Protein AF-A0A2K1J6P8-F1 (afdb_monomer)

Structure (mmCIF, N/CA/C/O backbone):
data_AF-A0A2K1J6P8-F1
#
_entry.id   AF-A0A2K1J6P8-F1
#
loop_
_atom_site.group_PDB
_atom_site.id
_atom_site.type_symbol
_atom_site.label_atom_id
_atom_site.label_alt_id
_atom_site.label_comp_id
_atom_site.label_asym_id
_atom_site.label_entity_id
_atom_site.label_seq_id
_atom_site.pdbx_PDB_ins_code
_atom_site.Cartn_x
_atom_site.Cartn_y
_atom_site.Cartn_z
_atom_site.occupancy
_atom_site.B_iso_or_equiv
_atom_site.auth_seq_id
_atom_site.auth_comp_id
_atom_site.auth_asym_id
_atom_site.auth_atom_id
_atom_site.pdbx_PDB_model_num
ATOM 1 N N . MET A 1 1 ? 11.124 -16.588 -6.467 1.00 39.25 1 MET A N 1
ATOM 2 C CA . MET A 1 1 ? 12.369 -16.064 -7.064 1.00 39.25 1 MET A CA 1
ATOM 3 C C . MET A 1 1 ? 12.281 -16.279 -8.570 1.00 39.25 1 MET A C 1
ATOM 5 O O . MET A 1 1 ? 12.787 -17.270 -9.070 1.00 39.25 1 MET A O 1
ATOM 9 N N . SER A 1 2 ? 11.498 -15.451 -9.266 1.00 43.41 2 SER A N 1
ATOM 10 C CA . SER A 1 2 ? 11.259 -15.589 -10.712 1.00 43.41 2 SER A CA 1
ATOM 11 C C . SER A 1 2 ? 10.559 -14.341 -11.257 1.00 43.41 2 SER A C 1
ATOM 13 O O . SER A 1 2 ? 9.360 -14.353 -11.520 1.00 43.41 2 SER A O 1
ATOM 15 N N . THR A 1 3 ? 11.299 -13.252 -11.409 1.00 48.03 3 THR A N 1
ATOM 16 C CA . THR A 1 3 ? 10.849 -12.065 -12.147 1.00 48.03 3 THR A CA 1
ATOM 17 C C . THR A 1 3 ? 12.083 -11.387 -12.711 1.00 48.03 3 THR A C 1
ATOM 19 O O . THR A 1 3 ? 12.559 -10.463 -12.085 1.00 48.03 3 THR A O 1
ATOM 22 N N . ASP A 1 4 ? 12.621 -11.896 -13.826 1.00 41.88 4 ASP A N 1
ATOM 23 C CA . ASP A 1 4 ? 13.618 -11.205 -14.671 1.00 41.88 4 ASP A CA 1
ATOM 24 C C . ASP A 1 4 ? 13.700 -11.861 -16.072 1.00 41.88 4 ASP A C 1
ATOM 26 O O . ASP A 1 4 ? 14.770 -12.092 -16.622 1.00 41.88 4 ASP A O 1
ATOM 30 N N . CYS A 1 5 ? 12.558 -12.228 -16.674 1.00 50.09 5 CYS A N 1
ATOM 31 C CA . CYS A 1 5 ? 12.535 -12.867 -18.005 1.00 50.09 5 CYS A CA 1
ATOM 32 C C . CYS A 1 5 ? 12.373 -11.861 -19.168 1.00 50.09 5 CYS A C 1
ATOM 34 O O . CYS A 1 5 ? 12.538 -12.225 -20.328 1.00 50.09 5 CYS A O 1
ATOM 36 N N . ASN A 1 6 ? 12.071 -10.584 -18.898 1.00 55.47 6 ASN A N 1
ATOM 37 C CA . ASN A 1 6 ? 11.727 -9.630 -19.963 1.00 55.47 6 ASN A CA 1
ATOM 38 C C . ASN A 1 6 ? 12.913 -8.767 -20.443 1.00 55.47 6 ASN A C 1
ATOM 40 O O . ASN A 1 6 ? 12.962 -8.370 -21.604 1.00 55.47 6 ASN A O 1
ATOM 44 N N . SER A 1 7 ? 13.903 -8.497 -19.588 1.00 55.84 7 SER A N 1
ATOM 45 C CA . SER A 1 7 ? 15.063 -7.668 -19.953 1.00 55.84 7 SER A CA 1
ATOM 46 C C . SER A 1 7 ? 16.105 -8.437 -20.775 1.00 55.84 7 SER A C 1
ATOM 48 O O . SER A 1 7 ? 16.720 -7.862 -21.670 1.00 55.84 7 SER A O 1
ATOM 50 N N . THR A 1 8 ? 16.283 -9.742 -20.543 1.00 56.16 8 THR A N 1
ATOM 51 C CA . THR A 1 8 ? 17.309 -10.551 -21.228 1.00 56.16 8 THR A CA 1
ATOM 52 C C . THR A 1 8 ? 16.990 -10.809 -22.706 1.00 56.16 8 THR A C 1
ATOM 54 O O . THR A 1 8 ? 17.902 -10.852 -23.532 1.00 56.16 8 THR A O 1
ATOM 57 N N . TRP A 1 9 ? 15.710 -10.936 -23.075 1.00 62.88 9 TRP A N 1
ATOM 58 C CA . TRP A 1 9 ? 15.304 -11.238 -2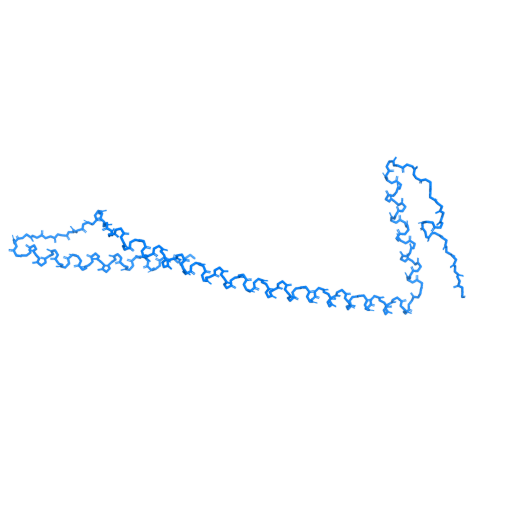4.455 1.00 62.88 9 TRP A CA 1
ATOM 59 C C . TRP A 1 9 ? 15.598 -10.103 -25.439 1.00 62.88 9 TRP A C 1
ATOM 61 O O . TRP A 1 9 ? 16.036 -10.364 -26.558 1.00 62.88 9 TRP A O 1
ATOM 71 N N . VAL A 1 10 ? 15.418 -8.846 -25.024 1.00 70.62 10 VAL A N 1
ATOM 72 C CA . VAL A 1 10 ? 15.680 -7.684 -25.890 1.00 70.62 10 VAL A CA 1
ATOM 73 C C . VAL A 1 10 ? 17.155 -7.628 -26.277 1.00 70.62 10 VAL A C 1
ATOM 75 O O . VAL A 1 10 ? 17.475 -7.496 -27.457 1.00 70.62 10 VAL A O 1
ATOM 78 N N . TRP A 1 11 ? 18.058 -7.821 -25.314 1.00 68.56 11 TRP A N 1
ATOM 79 C CA . TRP A 1 11 ? 19.496 -7.843 -25.581 1.00 68.56 11 TRP A CA 1
ATOM 80 C C . TRP A 1 11 ? 19.895 -8.994 -26.502 1.00 68.56 11 TRP A C 1
ATOM 82 O O . TRP A 1 11 ? 20.647 -8.778 -27.446 1.00 68.56 11 TRP A O 1
ATOM 92 N N . GLN A 1 12 ? 19.341 -10.195 -26.309 1.00 72.75 12 GLN A N 1
ATOM 93 C CA . GLN A 1 12 ? 19.639 -11.328 -27.190 1.00 72.75 12 GLN A CA 1
ATOM 94 C C . GLN A 1 12 ? 19.18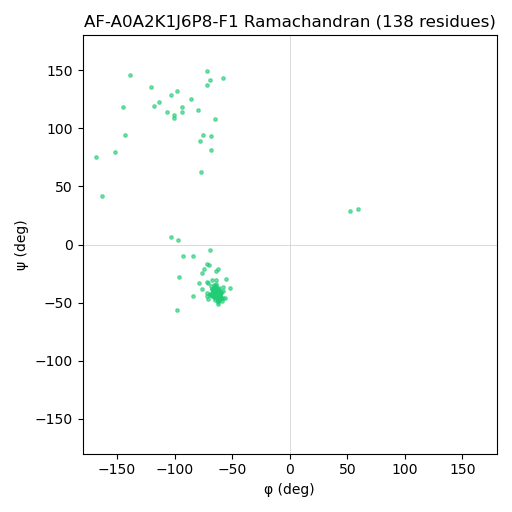9 -11.097 -28.639 1.00 72.75 12 GLN A C 1
ATOM 96 O O . GLN A 1 12 ? 19.904 -11.482 -29.566 1.00 72.75 12 GLN A O 1
ATOM 101 N N . VAL A 1 13 ? 18.027 -10.472 -28.849 1.00 79.19 13 VAL A N 1
ATOM 102 C CA . VAL A 1 13 ? 17.509 -10.166 -30.193 1.00 79.19 13 VAL A CA 1
ATOM 103 C C . VAL A 1 13 ? 18.328 -9.053 -30.849 1.00 79.19 13 VAL A C 1
ATOM 105 O O . VAL A 1 13 ? 18.767 -9.208 -31.989 1.00 79.19 13 VAL A O 1
ATOM 108 N N . VAL A 1 14 ? 18.604 -7.970 -30.118 1.00 79.00 14 VAL A N 1
ATOM 109 C CA . VAL A 1 14 ? 19.377 -6.823 -30.621 1.00 79.00 14 VAL A CA 1
ATOM 110 C C . VAL A 1 14 ? 20.819 -7.225 -30.947 1.00 79.00 14 VAL A C 1
ATOM 112 O O . VAL A 1 14 ? 21.314 -6.915 -32.031 1.00 79.00 14 VAL A O 1
ATOM 115 N N . SER A 1 15 ? 21.487 -7.979 -30.069 1.00 77.38 15 SER A N 1
ATOM 116 C CA . SER A 1 15 ? 22.855 -8.457 -30.308 1.00 77.38 15 SER A CA 1
ATOM 117 C C . SER A 1 15 ? 22.946 -9.407 -31.503 1.00 77.38 15 SER A C 1
ATOM 119 O O . SER A 1 15 ? 23.927 -9.363 -32.245 1.00 77.38 15 SER A O 1
ATOM 121 N N . ARG A 1 16 ? 21.931 -10.253 -31.723 1.00 81.38 16 ARG A N 1
ATOM 122 C CA . ARG A 1 16 ? 21.893 -11.180 -32.864 1.00 81.38 16 ARG A CA 1
ATOM 123 C C . ARG A 1 16 ? 21.748 -10.444 -34.192 1.00 81.38 16 ARG A C 1
ATOM 125 O O . ARG A 1 16 ? 22.447 -10.781 -35.145 1.00 81.38 16 ARG A O 1
ATOM 132 N N . GLU A 1 17 ? 20.882 -9.436 -34.246 1.00 83.25 17 GLU A N 1
ATOM 133 C CA . GLU A 1 17 ? 20.660 -8.671 -35.475 1.00 83.25 17 GLU A CA 1
ATOM 134 C C . GLU A 1 17 ? 21.887 -7.832 -35.847 1.00 83.25 17 GLU A C 1
ATOM 136 O O . GLU A 1 17 ? 22.331 -7.838 -36.994 1.00 83.25 17 GLU A O 1
ATOM 141 N N . ILE A 1 18 ? 22.507 -7.183 -34.858 1.00 82.25 18 ILE A N 1
ATOM 142 C CA . ILE A 1 18 ? 23.739 -6.411 -35.061 1.00 82.25 18 ILE A CA 1
ATOM 143 C C . ILE A 1 18 ? 24.873 -7.326 -35.544 1.00 82.25 18 ILE A C 1
ATOM 145 O O . ILE A 1 18 ? 25.554 -6.991 -36.514 1.00 82.25 18 ILE A O 1
ATOM 149 N N . ARG A 1 19 ? 25.032 -8.515 -34.942 1.00 81.62 19 ARG A N 1
ATOM 150 C CA . ARG A 1 19 ? 26.008 -9.524 -35.387 1.00 81.62 19 ARG A CA 1
ATOM 151 C C . ARG A 1 19 ? 25.806 -9.892 -36.859 1.00 81.62 19 ARG A C 1
ATOM 153 O O . ARG A 1 19 ? 26.779 -9.905 -37.606 1.00 81.62 19 ARG A O 1
ATOM 160 N N . ARG A 1 20 ? 24.561 -10.130 -37.290 1.00 83.75 20 ARG A N 1
ATOM 161 C CA . ARG A 1 20 ? 24.229 -10.479 -38.683 1.00 83.75 20 ARG A CA 1
ATOM 162 C C . ARG A 1 20 ? 24.671 -9.390 -39.665 1.00 83.75 20 ARG A C 1
ATOM 164 O O . ARG A 1 20 ? 25.340 -9.693 -40.649 1.00 83.75 20 ARG A O 1
ATOM 171 N N . ILE A 1 21 ? 24.343 -8.131 -39.373 1.00 86.00 21 ILE A N 1
ATOM 172 C CA . ILE A 1 21 ? 24.675 -6.985 -40.236 1.00 86.00 21 ILE A CA 1
ATOM 173 C C . ILE A 1 21 ? 26.194 -6.785 -40.324 1.00 86.00 21 ILE A C 1
ATOM 175 O O . ILE A 1 21 ? 26.731 -6.565 -41.409 1.00 86.00 21 ILE A O 1
ATOM 179 N N . LEU A 1 22 ? 26.904 -6.876 -39.196 1.00 81.69 22 LEU A N 1
ATOM 180 C CA . LEU A 1 22 ? 28.363 -6.747 -39.166 1.00 81.69 22 LEU A CA 1
ATOM 181 C C . LEU A 1 22 ? 29.062 -7.896 -39.895 1.00 81.69 22 LEU A C 1
ATOM 183 O O . LEU A 1 22 ? 30.015 -7.647 -40.628 1.00 81.69 22 LEU A O 1
ATOM 187 N N . GLN A 1 23 ? 28.572 -9.128 -39.753 1.00 82.56 23 GLN A N 1
ATOM 188 C CA . GLN A 1 23 ? 29.123 -10.294 -40.439 1.00 82.56 23 GLN A CA 1
ATOM 189 C C . GLN A 1 23 ? 28.965 -10.186 -41.964 1.00 82.56 23 GLN A C 1
ATOM 191 O O . GLN A 1 23 ? 29.922 -10.423 -42.699 1.00 82.56 23 GLN A O 1
ATOM 196 N N . GLU A 1 24 ? 27.798 -9.751 -42.447 1.00 84.00 24 GLU A N 1
ATOM 197 C CA . GLU A 1 24 ? 27.529 -9.531 -43.876 1.00 84.00 24 GLU A CA 1
ATOM 198 C C . GLU A 1 24 ? 28.437 -8.441 -44.479 1.00 84.00 24 GLU A C 1
ATOM 200 O O . GLU A 1 24 ? 28.964 -8.583 -45.587 1.00 84.00 24 GLU A O 1
ATOM 205 N N . ARG A 1 25 ? 28.705 -7.371 -43.721 1.00 82.69 25 ARG A N 1
ATOM 206 C CA . ARG A 1 25 ? 29.644 -6.317 -44.133 1.00 82.69 25 ARG A CA 1
ATOM 207 C C . ARG A 1 25 ? 31.099 -6.788 -44.085 1.00 82.69 25 ARG A C 1
ATOM 209 O O . ARG A 1 25 ? 31.842 -6.495 -45.014 1.00 82.69 25 ARG A O 1
ATOM 216 N N . ALA A 1 26 ? 31.502 -7.530 -43.055 1.00 79.88 26 ALA A N 1
ATOM 217 C CA . ALA A 1 26 ? 32.870 -8.026 -42.888 1.00 79.88 26 ALA A CA 1
ATOM 218 C C . ALA A 1 26 ? 33.267 -9.049 -43.969 1.00 79.88 26 ALA A C 1
ATOM 220 O O . ALA A 1 26 ? 34.400 -9.016 -44.453 1.00 79.88 26 ALA A O 1
ATOM 221 N N . LEU A 1 27 ? 32.317 -9.875 -44.426 1.00 81.06 27 LEU A N 1
ATOM 222 C CA . LEU A 1 27 ? 32.486 -10.782 -45.569 1.00 81.06 27 LEU A CA 1
ATOM 223 C C . LEU A 1 27 ? 32.872 -10.034 -46.853 1.00 81.06 27 LEU A C 1
ATOM 225 O O . LEU A 1 27 ? 33.756 -10.483 -47.576 1.00 81.06 27 LEU A O 1
ATOM 229 N N . SER A 1 28 ? 32.281 -8.859 -47.098 1.00 81.06 28 SER A N 1
ATOM 230 C CA . SER A 1 28 ? 32.629 -8.008 -48.251 1.00 81.06 28 SER A CA 1
ATOM 231 C C . SER A 1 28 ? 34.074 -7.489 -48.212 1.00 81.06 28 SER A C 1
ATOM 233 O O . SER A 1 28 ? 34.632 -7.156 -49.253 1.00 81.06 28 SER A O 1
ATOM 235 N N . PHE A 1 29 ? 34.686 -7.431 -47.026 1.00 82.31 29 PHE A N 1
ATOM 236 C CA . PHE A 1 29 ? 36.081 -7.026 -46.825 1.00 82.31 29 PHE A CA 1
ATOM 237 C C . PHE A 1 29 ? 37.018 -8.215 -46.565 1.00 82.31 29 PHE A C 1
ATOM 239 O O . PHE A 1 29 ? 38.195 -8.010 -46.275 1.00 82.31 29 PHE A O 1
ATOM 246 N N . ASN A 1 30 ? 36.519 -9.452 -46.688 1.00 79.50 30 ASN A N 1
ATOM 247 C CA . ASN A 1 30 ? 3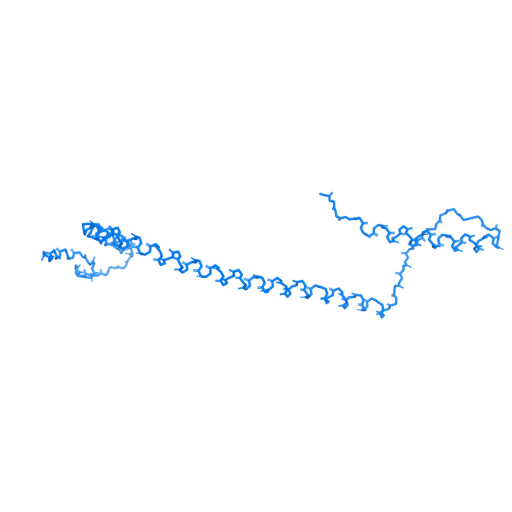7.269 -10.686 -46.452 1.00 79.50 30 ASN A CA 1
ATOM 248 C C . ASN A 1 30 ? 37.835 -10.812 -45.016 1.00 79.50 30 ASN A C 1
ATOM 250 O O . ASN A 1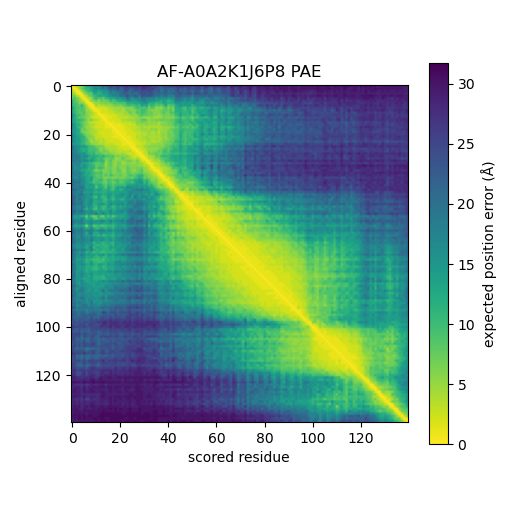 30 ? 38.879 -11.431 -44.805 1.00 79.50 30 ASN A O 1
ATOM 254 N N . ILE A 1 31 ? 37.144 -10.225 -44.029 1.00 79.19 31 ILE A N 1
ATOM 255 C CA . ILE A 1 31 ? 37.502 -10.240 -42.601 1.00 79.19 31 ILE A CA 1
ATOM 256 C C . ILE A 1 31 ? 36.607 -11.251 -41.868 1.00 79.19 31 ILE A C 1
ATOM 258 O O . ILE A 1 31 ? 35.382 -11.189 -41.974 1.00 79.19 31 ILE A O 1
ATOM 262 N N . ALA A 1 32 ? 37.206 -12.165 -41.096 1.00 74.50 32 ALA A N 1
ATOM 263 C CA . ALA A 1 32 ? 36.480 -13.086 -40.220 1.00 74.50 32 ALA A CA 1
ATOM 264 C C . ALA A 1 32 ? 36.197 -12.423 -38.858 1.00 74.50 32 ALA A C 1
ATOM 266 O O . ALA A 1 32 ? 37.117 -11.936 -38.203 1.00 74.50 32 ALA A O 1
ATOM 267 N N . LEU A 1 33 ? 34.926 -12.392 -38.448 1.00 75.00 33 LEU A N 1
ATOM 268 C CA . LEU A 1 33 ? 34.451 -11.774 -37.206 1.00 75.00 33 LEU A CA 1
ATOM 269 C C . LEU A 1 33 ? 33.921 -12.864 -36.260 1.00 75.00 33 LEU A C 1
ATOM 271 O O . LEU A 1 33 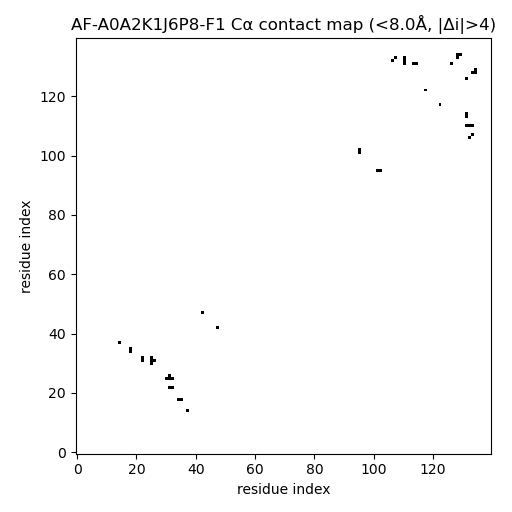? 33.016 -13.597 -36.654 1.00 75.00 33 LEU A O 1
ATOM 275 N N . ASP A 1 34 ? 34.474 -12.960 -35.047 1.00 74.00 34 ASP A N 1
ATOM 276 C CA . ASP A 1 34 ? 34.175 -14.037 -34.081 1.00 74.00 34 ASP A CA 1
ATOM 277 C C . ASP A 1 34 ? 33.129 -13.598 -33.032 1.00 74.00 34 ASP A C 1
ATOM 279 O O . ASP A 1 34 ? 32.027 -14.144 -32.973 1.00 74.00 34 ASP A O 1
ATOM 283 N N . ASP A 1 35 ? 33.391 -12.505 -32.302 1.00 71.62 35 ASP A N 1
ATOM 284 C CA . ASP A 1 35 ? 32.443 -11.923 -31.344 1.00 71.62 35 ASP A CA 1
ATOM 285 C C . ASP A 1 35 ? 32.408 -10.389 -31.388 1.00 71.62 35 ASP A C 1
ATOM 287 O O . ASP A 1 35 ? 33.413 -9.716 -31.620 1.00 71.62 35 ASP A O 1
ATOM 291 N N . VAL A 1 36 ? 31.216 -9.831 -31.151 1.00 70.25 36 VAL A N 1
ATOM 292 C CA . VAL A 1 36 ? 30.962 -8.384 -31.115 1.00 70.25 36 VAL A CA 1
ATOM 293 C C . VAL A 1 36 ? 30.472 -8.004 -29.725 1.00 70.25 36 VAL A C 1
ATOM 295 O O . VAL A 1 36 ? 29.412 -8.461 -29.294 1.00 70.25 36 VAL A O 1
ATOM 298 N N . SER A 1 37 ? 31.215 -7.131 -29.047 1.00 72.75 37 SER A N 1
ATOM 299 C CA . SER A 1 37 ? 30.775 -6.477 -27.817 1.00 72.75 37 SER A CA 1
ATOM 300 C C . SER A 1 37 ? 30.237 -5.080 -28.128 1.00 72.75 37 SER A C 1
ATOM 302 O O . SER A 1 37 ? 30.845 -4.302 -28.862 1.00 72.75 37 SER A O 1
ATOM 304 N N . ILE A 1 38 ? 29.062 -4.759 -27.583 1.00 71.81 38 ILE A N 1
ATOM 305 C CA . ILE A 1 38 ? 28.476 -3.421 -27.681 1.00 71.81 38 ILE A CA 1
ATOM 306 C C . ILE A 1 38 ? 28.740 -2.714 -26.356 1.00 71.81 38 ILE A C 1
ATOM 308 O O . ILE A 1 38 ? 28.189 -3.107 -25.332 1.00 71.81 38 ILE A O 1
ATOM 312 N N . THR A 1 39 ? 29.596 -1.695 -26.370 1.00 71.94 39 THR A N 1
ATOM 313 C CA . THR A 1 39 ? 30.018 -1.003 -25.143 1.00 71.94 39 THR A CA 1
ATOM 314 C C . THR A 1 39 ? 29.016 0.070 -24.726 1.00 71.94 39 THR A C 1
ATOM 316 O O . THR A 1 39 ? 28.639 0.146 -23.560 1.00 71.94 39 THR A O 1
ATOM 319 N N . ASN A 1 40 ? 28.533 0.879 -25.678 1.00 63.81 40 ASN A N 1
ATOM 320 C CA . ASN A 1 40 ? 27.651 2.009 -25.391 1.00 63.81 40 ASN A CA 1
ATOM 321 C C . ASN A 1 40 ? 26.610 2.192 -26.505 1.00 63.81 40 ASN A C 1
ATOM 323 O O . ASN A 1 40 ? 26.956 2.477 -27.649 1.00 63.81 40 ASN A O 1
ATOM 327 N N . LEU A 1 41 ? 25.330 2.067 -26.150 1.00 69.44 41 LEU A N 1
ATOM 328 C CA . LEU A 1 41 ? 24.188 2.462 -26.978 1.00 69.44 41 LEU A CA 1
ATOM 329 C C . LEU A 1 41 ? 23.597 3.734 -26.370 1.00 69.44 41 LEU A C 1
ATOM 331 O O . LEU A 1 41 ? 23.075 3.706 -25.258 1.00 69.44 41 LEU A O 1
ATOM 335 N N . THR A 1 42 ? 23.690 4.848 -27.089 1.00 68.56 42 THR A N 1
ATOM 336 C CA . THR A 1 42 ? 23.062 6.105 -26.672 1.00 68.56 42 THR A CA 1
ATOM 337 C C . THR A 1 42 ? 21.774 6.272 -27.462 1.00 68.56 42 THR A C 1
ATOM 339 O O . THR A 1 42 ? 21.807 6.516 -28.667 1.00 68.56 42 THR A O 1
ATOM 342 N N . PHE A 1 43 ? 20.630 6.131 -26.797 1.00 67.88 43 PHE A N 1
ATOM 343 C CA . PHE A 1 43 ? 19.353 6.529 -27.382 1.00 67.88 43 PHE A CA 1
ATOM 344 C C . PHE A 1 43 ? 19.306 8.059 -27.495 1.00 67.88 43 PHE A C 1
ATOM 346 O O . PHE A 1 43 ? 19.814 8.771 -26.628 1.00 67.88 43 PHE A O 1
ATOM 353 N N . GLY A 1 44 ? 18.729 8.578 -28.582 1.00 81.19 44 GLY A N 1
ATOM 354 C CA . GLY A 1 44 ? 18.561 10.021 -28.755 1.00 81.19 44 GLY A CA 1
ATOM 355 C C . GLY A 1 44 ? 17.742 10.622 -27.607 1.00 81.19 44 GLY A C 1
ATOM 356 O O . GLY A 1 44 ? 16.792 9.999 -27.136 1.00 81.19 44 GLY A O 1
ATOM 357 N N . ARG A 1 45 ? 18.094 11.841 -27.168 1.00 75.38 45 ARG A N 1
ATOM 358 C CA . ARG A 1 45 ? 17.484 12.514 -26.002 1.00 75.38 45 ARG A CA 1
ATOM 359 C C . ARG A 1 45 ? 15.949 12.555 -26.068 1.00 75.38 45 ARG A C 1
ATOM 361 O O . ARG A 1 45 ? 15.300 12.359 -25.050 1.00 75.38 45 ARG A O 1
ATOM 368 N N . GLU A 1 46 ? 15.374 12.750 -27.253 1.00 76.75 46 GLU A N 1
ATOM 369 C CA . GLU A 1 46 ? 13.916 12.789 -27.450 1.00 76.75 46 GLU A CA 1
ATOM 370 C C . GLU A 1 46 ? 13.231 11.431 -27.219 1.00 76.75 46 GLU A C 1
ATOM 372 O O . GLU A 1 46 ? 12.098 11.377 -26.743 1.00 76.75 46 GLU A O 1
ATOM 377 N N . PHE A 1 47 ? 13.925 10.323 -27.493 1.00 73.19 47 PHE A N 1
ATOM 378 C CA . PHE A 1 47 ? 13.389 8.974 -27.309 1.00 73.19 47 PHE A CA 1
ATOM 379 C C . PHE A 1 47 ? 13.368 8.570 -25.830 1.00 73.19 47 PHE A C 1
ATOM 381 O O . PHE A 1 47 ? 12.396 7.975 -25.370 1.00 73.19 47 PHE A O 1
ATOM 388 N N . THR A 1 48 ? 14.396 8.952 -25.064 1.00 77.19 48 THR A N 1
ATOM 389 C CA . THR A 1 48 ? 14.440 8.734 -23.608 1.00 77.19 48 THR A CA 1
ATOM 390 C C . THR A 1 48 ? 13.308 9.482 -22.905 1.00 77.19 48 THR A C 1
ATOM 392 O O . THR A 1 48 ? 12.590 8.885 -22.109 1.00 77.19 48 THR A O 1
ATOM 395 N N . VAL A 1 49 ? 13.069 10.744 -23.281 1.00 80.88 49 VAL A N 1
ATOM 396 C CA . VAL A 1 49 ? 11.993 11.570 -22.704 1.00 80.88 49 VAL A CA 1
ATOM 397 C C . VAL A 1 49 ? 10.610 10.971 -22.976 1.00 80.88 49 VAL A C 1
ATOM 399 O O . VAL A 1 49 ? 9.771 10.915 -22.080 1.00 80.88 49 VAL A O 1
ATOM 402 N N . ALA A 1 50 ? 10.360 10.480 -24.193 1.00 74.75 50 ALA A N 1
ATOM 403 C CA . ALA A 1 50 ? 9.079 9.859 -24.533 1.00 74.75 50 ALA A CA 1
ATOM 404 C C . ALA A 1 50 ? 8.825 8.560 -23.744 1.00 74.75 50 ALA A C 1
ATOM 406 O O . ALA A 1 50 ? 7.688 8.273 -23.360 1.00 74.75 50 ALA A O 1
ATOM 407 N N . PHE A 1 51 ? 9.875 7.779 -23.481 1.00 79.75 51 PHE A N 1
ATOM 408 C CA . PHE A 1 51 ? 9.772 6.571 -22.664 1.00 79.75 51 PHE A CA 1
ATOM 409 C C . PHE A 1 51 ? 9.557 6.884 -21.187 1.00 79.75 51 PHE A C 1
ATOM 411 O O . PHE A 1 51 ? 8.678 6.277 -20.577 1.00 79.75 51 PHE A O 1
ATOM 418 N N . GLU A 1 52 ? 10.294 7.845 -20.636 1.00 80.31 52 GLU A N 1
ATOM 419 C CA . GLU A 1 52 ? 10.102 8.323 -19.264 1.00 80.31 52 GLU A CA 1
ATOM 420 C C . GLU A 1 52 ? 8.674 8.841 -19.066 1.00 80.31 52 GLU A C 1
ATOM 422 O O . GLU A 1 52 ? 7.989 8.420 -18.138 1.00 80.31 52 GLU A O 1
ATOM 427 N N . ALA A 1 53 ? 8.162 9.649 -19.998 1.00 81.81 53 ALA A N 1
ATOM 428 C CA . ALA A 1 53 ? 6.786 10.136 -19.952 1.00 81.81 53 ALA A CA 1
ATOM 429 C C . ALA A 1 53 ? 5.757 8.991 -19.974 1.00 81.81 53 ALA A C 1
ATOM 431 O O . ALA A 1 53 ? 4.776 9.009 -19.230 1.00 81.81 53 ALA A O 1
ATOM 432 N N . LYS A 1 54 ? 5.986 7.958 -20.795 1.00 86.56 54 LYS A N 1
ATOM 433 C CA . LYS A 1 54 ? 5.104 6.784 -20.851 1.00 86.56 54 LYS A CA 1
ATOM 434 C C . LYS A 1 54 ? 5.169 5.945 -19.572 1.00 86.56 54 LYS A C 1
ATOM 436 O O . LYS A 1 54 ? 4.148 5.398 -19.159 1.00 86.56 54 LYS A O 1
ATOM 441 N N . GLN A 1 55 ? 6.342 5.841 -18.952 1.00 77.12 55 GLN A N 1
ATOM 442 C CA . GLN A 1 55 ? 6.511 5.160 -17.668 1.00 77.12 55 GLN A CA 1
ATOM 443 C C . GLN A 1 55 ? 5.792 5.909 -16.545 1.00 77.12 55 GLN A C 1
ATOM 445 O O . GLN A 1 55 ? 5.052 5.285 -15.787 1.00 77.12 55 GLN A O 1
ATOM 450 N N . VAL A 1 56 ? 5.921 7.238 -16.498 1.00 82.94 56 VAL A N 1
ATOM 451 C CA . VAL A 1 56 ? 5.212 8.084 -15.526 1.00 82.94 56 VAL A CA 1
ATOM 452 C C . VAL A 1 56 ? 3.699 7.942 -15.689 1.00 82.94 56 VAL A C 1
ATOM 454 O O . VAL A 1 56 ? 3.008 7.666 -14.714 1.00 82.94 56 VAL A O 1
ATOM 457 N N . ALA A 1 57 ? 3.181 8.003 -16.918 1.00 77.25 57 ALA A N 1
ATOM 458 C CA . ALA A 1 57 ? 1.749 7.837 -17.171 1.00 77.25 57 ALA A CA 1
ATOM 459 C C . ALA A 1 57 ? 1.216 6.457 -16.735 1.00 77.25 57 ALA A C 1
A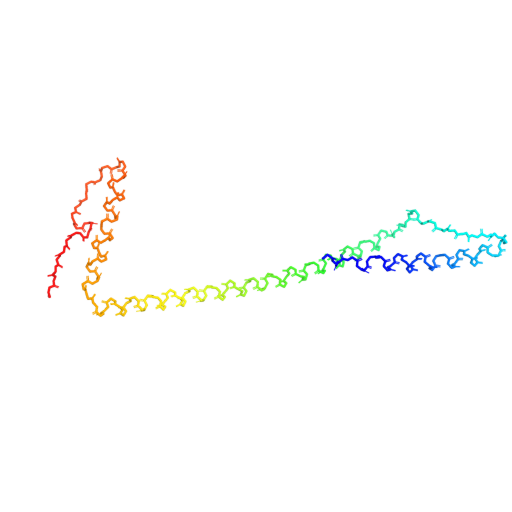TOM 461 O O . ALA A 1 57 ? 0.104 6.350 -16.215 1.00 77.25 57 ALA A O 1
ATOM 462 N N . ALA A 1 58 ? 1.999 5.389 -16.923 1.00 83.75 58 ALA A N 1
ATOM 463 C CA . ALA A 1 58 ? 1.624 4.053 -16.461 1.00 83.75 58 ALA A CA 1
ATOM 464 C C . ALA A 1 58 ? 1.593 3.968 -14.924 1.00 83.75 58 ALA A C 1
ATOM 466 O O . ALA A 1 58 ? 0.651 3.410 -14.358 1.00 83.75 58 ALA A O 1
ATOM 467 N N . GLN A 1 59 ? 2.578 4.569 -14.255 1.00 82.19 59 GLN A N 1
ATOM 468 C CA . GLN A 1 59 ? 2.669 4.606 -12.797 1.00 82.19 59 GLN A CA 1
ATOM 469 C C . GLN A 1 59 ? 1.559 5.460 -12.161 1.00 82.19 59 GLN A C 1
ATOM 471 O O . GLN A 1 59 ? 0.989 5.085 -11.132 1.00 82.19 59 GLN A O 1
ATOM 476 N N . GLU A 1 60 ? 1.202 6.582 -12.786 1.00 83.12 60 GLU A N 1
ATOM 477 C CA . GLU A 1 60 ? 0.080 7.422 -12.357 1.00 83.12 60 GLU A CA 1
ATOM 478 C C . GLU A 1 60 ? -1.258 6.692 -12.509 1.00 83.12 60 GLU A C 1
ATOM 480 O O . GLU A 1 60 ? -2.096 6.746 -11.607 1.00 83.12 60 GLU A O 1
ATOM 485 N N . ALA A 1 61 ? -1.449 5.943 -13.600 1.00 83.56 61 ALA A N 1
ATOM 486 C CA . ALA A 1 61 ? -2.656 5.146 -13.807 1.00 83.56 61 ALA A CA 1
ATOM 487 C C . ALA A 1 61 ? -2.808 4.024 -12.764 1.00 83.56 61 ALA A C 1
ATOM 489 O O . ALA A 1 61 ? -3.921 3.745 -12.312 1.00 83.56 61 ALA A O 1
ATOM 490 N N . GLU A 1 62 ? -1.708 3.383 -12.362 1.00 84.06 62 GLU A N 1
ATOM 491 C CA . GLU A 1 62 ? -1.708 2.392 -11.280 1.00 84.06 62 GLU A CA 1
ATOM 492 C C . GLU A 1 62 ? -2.014 3.038 -9.921 1.00 84.06 62 GLU A C 1
ATOM 494 O O . GLU A 1 62 ? -2.874 2.559 -9.178 1.00 84.06 62 GLU A O 1
ATOM 499 N N . SER A 1 63 ? -1.401 4.189 -9.640 1.00 85.50 63 SER A N 1
ATOM 500 C CA . SER A 1 63 ? -1.636 4.943 -8.404 1.00 85.50 63 SER A CA 1
ATOM 501 C C . SER A 1 63 ? -3.091 5.408 -8.283 1.00 85.50 63 SER A C 1
ATOM 5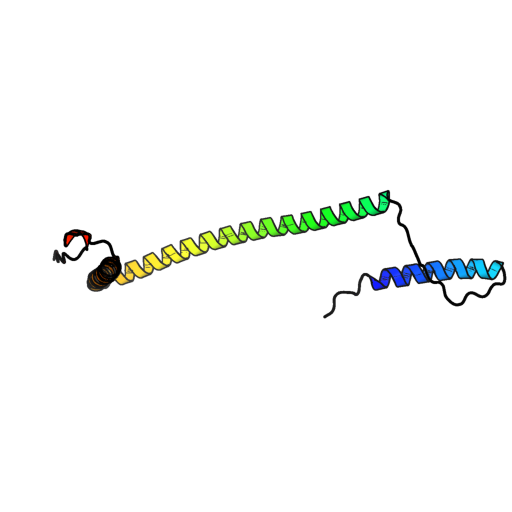03 O O . SER A 1 63 ? -3.695 5.291 -7.217 1.00 85.50 63 SER A O 1
ATOM 505 N N . ALA A 1 64 ? -3.694 5.880 -9.377 1.00 83.31 64 ALA A N 1
ATOM 506 C CA . ALA A 1 64 ? -5.088 6.315 -9.394 1.00 83.31 64 ALA A CA 1
ATOM 507 C C . ALA A 1 64 ? -6.059 5.169 -9.064 1.00 83.31 64 ALA A C 1
ATOM 509 O O . ALA A 1 64 ? -6.998 5.362 -8.289 1.00 83.31 64 ALA A O 1
ATOM 510 N N . LYS A 1 65 ? -5.812 3.962 -9.591 1.00 90.75 65 LYS A N 1
ATOM 511 C CA . LYS A 1 65 ? -6.613 2.771 -9.259 1.00 90.75 65 LYS A CA 1
ATOM 512 C C . LYS A 1 65 ? -6.529 2.433 -7.772 1.00 90.75 65 LYS A C 1
ATOM 514 O O . LYS A 1 65 ? -7.558 2.200 -7.145 1.00 90.75 65 LYS A O 1
ATOM 519 N N . PHE A 1 66 ? -5.327 2.486 -7.199 1.00 91.12 66 PHE A N 1
ATOM 520 C CA . PHE A 1 66 ? -5.119 2.216 -5.778 1.00 91.12 66 PHE A CA 1
ATOM 521 C C . PHE A 1 66 ? -5.854 3.215 -4.872 1.00 91.12 66 PHE A C 1
ATOM 523 O O . PHE A 1 66 ? -6.449 2.827 -3.869 1.00 91.12 66 PHE A O 1
ATOM 530 N N . VAL A 1 67 ? -5.862 4.503 -5.232 1.00 92.44 67 VAL A N 1
ATOM 531 C CA . VAL A 1 67 ? -6.577 5.536 -4.463 1.00 92.44 67 VAL A CA 1
ATOM 532 C C . VAL A 1 67 ? -8.087 5.288 -4.459 1.00 92.44 67 VAL A C 1
ATOM 534 O O . VAL A 1 67 ? -8.720 5.416 -3.409 1.00 92.44 67 VAL A O 1
ATOM 537 N N . VAL A 1 68 ? -8.663 4.908 -5.604 1.00 92.06 68 VAL A N 1
ATOM 538 C CA . VAL A 1 68 ? -10.094 4.584 -5.704 1.00 92.06 68 VAL A CA 1
ATOM 539 C C . VAL A 1 68 ? -10.435 3.380 -4.829 1.00 92.06 68 VAL A C 1
ATOM 541 O O . VAL A 1 68 ? -11.352 3.462 -4.014 1.00 92.06 68 VAL A O 1
ATOM 544 N N . GLU A 1 69 ? -9.668 2.297 -4.934 1.00 92.06 69 GLU A N 1
ATOM 545 C CA . GLU A 1 69 ? -9.934 1.070 -4.180 1.00 92.06 69 GLU A CA 1
ATOM 546 C C . GLU A 1 69 ? -9.757 1.262 -2.666 1.00 92.06 69 GLU A C 1
ATOM 548 O O . GLU A 1 69 ? -10.581 0.799 -1.872 1.00 92.06 69 GLU A O 1
ATOM 553 N N . LYS A 1 70 ? -8.752 2.042 -2.250 1.00 94.69 70 LYS A N 1
ATOM 554 C CA . LYS A 1 70 ? -8.581 2.437 -0.848 1.00 94.69 70 LYS A CA 1
ATOM 555 C C . LYS A 1 70 ? -9.796 3.211 -0.329 1.00 94.69 70 LYS A C 1
ATOM 557 O O . LYS A 1 70 ? -10.313 2.897 0.741 1.00 94.69 70 LYS A O 1
ATOM 562 N N . ALA A 1 71 ? -10.292 4.182 -1.098 1.00 91.25 71 ALA A N 1
ATOM 563 C CA . ALA A 1 71 ? -11.465 4.963 -0.711 1.00 91.25 71 ALA A CA 1
ATOM 564 C C . ALA A 1 71 ? -12.737 4.100 -0.606 1.00 91.25 71 ALA A C 1
ATOM 566 O O . ALA A 1 71 ? -13.597 4.356 0.241 1.00 91.25 71 ALA A O 1
ATOM 567 N N . GLU A 1 72 ? -12.876 3.071 -1.442 1.00 94.25 72 GLU A N 1
ATOM 568 C CA . GLU A 1 72 ? -13.973 2.108 -1.334 1.00 94.25 72 GLU A CA 1
ATOM 569 C C . GLU A 1 72 ? -13.850 1.216 -0.094 1.00 94.25 72 GLU A C 1
ATOM 571 O O . GLU A 1 72 ? -14.852 1.000 0.598 1.00 94.25 72 GLU A O 1
ATOM 576 N N . GLN A 1 73 ? -12.646 0.731 0.226 1.00 92.00 73 GLN A N 1
ATOM 577 C CA . GLN A 1 73 ? -12.409 -0.035 1.450 1.00 92.00 73 GLN A CA 1
ATOM 578 C C . GLN A 1 73 ? -12.696 0.784 2.708 1.00 92.00 73 GLN A C 1
ATOM 580 O O . GLN A 1 73 ? -13.390 0.288 3.598 1.00 92.00 73 GLN A O 1
ATOM 585 N N . ASP A 1 74 ? -12.239 2.034 2.769 1.00 94.25 74 ASP A N 1
ATOM 586 C CA . ASP A 1 74 ? -12.461 2.908 3.924 1.00 94.25 74 ASP A CA 1
ATOM 587 C C . ASP A 1 74 ? -13.961 3.140 4.168 1.00 94.25 74 ASP A C 1
ATOM 589 O O . ASP A 1 74 ? -14.439 3.032 5.301 1.00 94.25 74 ASP A O 1
ATOM 593 N N . LYS A 1 75 ? -14.745 3.356 3.100 1.00 93.19 75 LYS A N 1
ATOM 594 C CA . LYS A 1 75 ? -16.212 3.471 3.190 1.00 93.19 75 LYS A CA 1
ATOM 595 C C . LYS A 1 75 ? -16.857 2.196 3.728 1.00 93.19 75 LYS A C 1
ATOM 597 O O . LYS A 1 75 ? -17.695 2.266 4.626 1.00 93.19 75 LYS A O 1
ATOM 602 N N . ARG A 1 76 ? -16.481 1.029 3.194 1.00 93.88 76 ARG A N 1
ATOM 603 C CA . ARG A 1 76 ? -17.027 -0.260 3.652 1.00 93.88 76 ARG A CA 1
ATOM 604 C C . ARG A 1 76 ? -16.662 -0.528 5.109 1.00 93.88 76 ARG A C 1
ATOM 606 O O . ARG A 1 76 ? -17.527 -0.934 5.877 1.00 93.88 76 ARG A O 1
ATOM 613 N N . SER A 1 77 ? -15.419 -0.250 5.496 1.00 94.31 77 SER A N 1
ATOM 614 C CA . SER A 1 77 ? -14.939 -0.383 6.873 1.00 94.31 77 SER A CA 1
ATOM 615 C C . SER A 1 77 ? -15.738 0.501 7.834 1.00 94.31 77 SER A C 1
ATOM 617 O O . SER A 1 77 ? -16.219 0.015 8.856 1.00 94.31 77 SER A O 1
ATOM 619 N N . ALA A 1 78 ? -15.981 1.766 7.472 1.00 95.38 78 ALA A N 1
ATOM 620 C CA . ALA A 1 78 ? -16.789 2.679 8.278 1.00 95.38 78 ALA A CA 1
ATOM 621 C C . ALA A 1 78 ? -18.231 2.177 8.470 1.00 95.38 78 ALA A C 1
ATOM 623 O O . ALA A 1 78 ? -18.748 2.209 9.587 1.00 95.38 78 ALA A O 1
ATOM 624 N N . ILE A 1 79 ? -18.864 1.661 7.409 1.00 95.25 79 ILE A N 1
ATOM 625 C CA . ILE A 1 79 ? -20.221 1.096 7.478 1.00 95.25 79 ILE A CA 1
ATOM 626 C C . ILE A 1 79 ? -20.246 -0.148 8.370 1.00 95.25 79 ILE A C 1
ATOM 628 O O . ILE A 1 79 ? -21.102 -0.251 9.246 1.00 95.25 79 ILE A O 1
ATOM 632 N N . ILE A 1 80 ? -19.304 -1.077 8.180 1.00 95.38 80 ILE A N 1
ATOM 633 C CA . ILE A 1 80 ? -19.222 -2.311 8.973 1.00 95.38 80 ILE A CA 1
ATOM 634 C C . ILE A 1 80 ? -18.965 -1.987 10.444 1.00 95.38 80 ILE A C 1
ATOM 636 O O . ILE A 1 80 ? -19.593 -2.589 11.312 1.00 95.38 80 ILE A O 1
ATOM 640 N N . ARG A 1 81 ? -18.096 -1.014 10.741 1.00 94.50 81 ARG A N 1
ATOM 641 C CA . ARG A 1 81 ? -17.834 -0.580 12.115 1.00 94.50 81 ARG A CA 1
ATOM 642 C C . ARG A 1 81 ? -19.094 -0.014 12.763 1.00 94.50 81 ARG A C 1
ATOM 644 O O . ARG A 1 81 ? -19.464 -0.466 13.841 1.00 94.50 81 ARG A O 1
ATOM 651 N N . ALA A 1 82 ? -19.796 0.890 12.079 1.00 94.75 82 ALA A N 1
ATOM 652 C CA . ALA A 1 82 ? -21.041 1.467 12.579 1.00 94.75 82 ALA A CA 1
ATOM 653 C C . ALA A 1 82 ? -22.136 0.402 12.790 1.00 94.75 82 ALA A C 1
ATOM 655 O O . ALA A 1 82 ? -22.825 0.408 13.807 1.00 94.75 82 ALA A O 1
ATOM 656 N N . GLN A 1 83 ? -22.276 -0.553 11.865 1.00 95.00 83 GLN A N 1
ATOM 657 C CA . GLN A 1 83 ? -23.215 -1.671 12.007 1.00 95.00 83 GLN A CA 1
ATOM 658 C C . GLN A 1 83 ? -22.826 -2.618 13.148 1.00 95.00 83 GLN A C 1
ATOM 660 O O . GLN A 1 83 ? -23.698 -3.091 13.877 1.00 95.00 83 GLN A O 1
ATOM 665 N N . GLY A 1 84 ? -21.532 -2.891 13.317 1.00 96.12 84 GLY A N 1
ATOM 666 C CA . GLY A 1 84 ? -21.002 -3.708 14.404 1.00 96.12 84 GLY A CA 1
ATOM 667 C C . GLY A 1 84 ? -21.252 -3.069 15.765 1.00 96.12 84 GLY A C 1
ATOM 668 O O . GLY A 1 84 ? -21.730 -3.745 16.674 1.00 96.12 84 GLY A O 1
ATOM 669 N N . GLU A 1 85 ? -21.010 -1.763 15.888 1.00 92.38 85 GLU A N 1
ATOM 670 C CA . GLU A 1 85 ? -21.308 -0.982 17.091 1.00 92.38 85 GLU A CA 1
ATOM 671 C C . GLU A 1 85 ? -22.814 -0.977 17.388 1.00 92.38 85 GLU A C 1
ATOM 673 O O . GLU A 1 85 ? -23.213 -1.304 18.504 1.00 92.38 85 GLU A O 1
ATOM 678 N N . ALA A 1 86 ? -23.661 -0.707 16.387 1.00 93.06 86 ALA A N 1
ATOM 679 C CA . ALA A 1 86 ? -25.115 -0.697 16.551 1.00 93.06 86 ALA A CA 1
ATOM 680 C C . ALA A 1 86 ? -25.665 -2.065 16.984 1.00 93.06 86 ALA A C 1
ATOM 682 O O . ALA A 1 86 ? -26.439 -2.149 17.937 1.00 93.06 86 ALA A O 1
ATOM 683 N N . LYS A 1 87 ? -25.234 -3.151 16.331 1.00 92.56 87 LYS A N 1
ATOM 684 C CA . LYS A 1 87 ? -25.668 -4.512 16.674 1.00 92.56 87 LYS A CA 1
ATOM 685 C C . LYS A 1 87 ? -25.158 -4.943 18.048 1.00 92.56 87 LYS A C 1
ATOM 687 O O . LYS A 1 87 ? -25.888 -5.588 18.793 1.00 92.56 87 LYS A O 1
ATOM 692 N N . SER A 1 88 ? -23.931 -4.563 18.405 1.00 90.75 88 SER A N 1
ATOM 693 C CA . SER A 1 88 ? -23.379 -4.826 19.739 1.00 90.75 88 SER A CA 1
ATOM 694 C C . SER A 1 88 ? -24.156 -4.069 20.813 1.00 90.75 88 SER A C 1
ATOM 696 O O . SER A 1 88 ? -24.514 -4.656 21.827 1.00 90.75 88 SER A O 1
ATOM 698 N N . ALA A 1 89 ? -24.478 -2.795 20.577 1.00 87.56 89 ALA A N 1
ATOM 699 C CA . ALA A 1 89 ? -25.276 -1.991 21.495 1.00 87.56 89 ALA A CA 1
ATOM 700 C C . ALA A 1 89 ? -26.695 -2.554 21.676 1.00 87.56 89 ALA A C 1
ATOM 702 O O . ALA A 1 89 ? -27.178 -2.594 22.802 1.00 87.56 89 ALA A O 1
ATOM 703 N N . GLN A 1 90 ? -27.331 -3.042 20.604 1.00 89.75 90 GLN A N 1
ATOM 704 C CA . GLN A 1 90 ? -28.629 -3.723 20.677 1.00 89.75 90 GLN A CA 1
ATOM 705 C C . GLN A 1 90 ? -28.554 -5.002 21.513 1.00 89.75 90 GLN A C 1
ATOM 707 O O . GLN A 1 90 ? -29.308 -5.142 22.466 1.00 89.75 90 GLN A O 1
ATOM 712 N N . LEU A 1 91 ? -27.594 -5.890 21.232 1.00 86.44 91 LEU A N 1
ATOM 713 C CA . LEU A 1 91 ? -27.426 -7.137 21.988 1.00 86.44 91 LEU A CA 1
ATOM 714 C C . LEU A 1 91 ? -27.119 -6.885 23.469 1.00 86.44 91 LEU A C 1
ATOM 716 O O . LEU A 1 91 ? -27.634 -7.583 24.340 1.00 86.44 91 LEU A O 1
ATOM 720 N N . ILE A 1 92 ? -26.290 -5.880 23.761 1.00 82.12 92 ILE A N 1
ATOM 721 C CA . ILE A 1 92 ? -26.003 -5.453 25.132 1.00 82.12 92 ILE A CA 1
ATOM 722 C C . ILE A 1 92 ? -27.270 -4.881 25.781 1.00 82.12 92 ILE A C 1
ATOM 724 O O . ILE A 1 92 ? -27.554 -5.214 26.926 1.00 82.12 92 ILE A O 1
ATOM 728 N N . GLY A 1 93 ? -28.044 -4.064 25.061 1.00 82.75 93 GLY A N 1
ATOM 729 C CA . GLY A 1 93 ? -29.317 -3.510 25.524 1.00 82.75 93 GLY A CA 1
ATOM 730 C C . GLY A 1 93 ? -30.352 -4.588 25.849 1.00 82.75 93 GLY A C 1
ATOM 731 O O . GLY A 1 93 ? -30.954 -4.554 26.921 1.00 82.75 93 GLY A O 1
ATOM 732 N N . ASP A 1 94 ? -30.493 -5.594 24.988 1.00 84.56 94 ASP A N 1
ATOM 733 C CA . ASP A 1 94 ? -31.394 -6.727 25.202 1.00 84.56 94 ASP A CA 1
ATOM 734 C C . ASP A 1 94 ? -30.942 -7.575 26.403 1.00 84.56 94 ASP A C 1
ATOM 736 O O . ASP A 1 94 ? -31.751 -7.949 27.253 1.00 84.56 94 ASP A O 1
ATOM 740 N N . ALA A 1 95 ? -29.638 -7.842 26.537 1.00 76.81 95 ALA A N 1
ATOM 741 C CA . ALA A 1 95 ? -29.087 -8.559 27.690 1.00 76.81 95 ALA A CA 1
ATOM 742 C C . ALA A 1 95 ? -29.295 -7.792 29.010 1.00 76.81 95 ALA A C 1
ATOM 744 O O . ALA A 1 95 ? -29.614 -8.392 30.036 1.00 76.81 95 ALA A O 1
ATOM 745 N N . ILE A 1 96 ? -29.167 -6.465 28.967 1.00 74.56 96 ILE A N 1
ATOM 746 C CA . ILE A 1 96 ? -29.432 -5.553 30.084 1.00 74.56 96 ILE A CA 1
ATOM 747 C C . ILE A 1 96 ? -30.913 -5.563 30.474 1.00 74.56 96 ILE A C 1
ATOM 749 O O . ILE A 1 96 ? -31.230 -5.633 31.660 1.00 74.56 96 ILE A O 1
ATOM 753 N N . SER A 1 97 ? -31.824 -5.522 29.497 1.00 73.50 97 SER A N 1
ATOM 754 C CA . SER A 1 97 ? -33.268 -5.508 29.756 1.00 73.50 97 SER A CA 1
ATOM 755 C C . SER A 1 97 ? -33.752 -6.792 30.432 1.00 73.50 97 SER A C 1
ATOM 757 O O . SER A 1 97 ? -34.713 -6.755 31.195 1.00 73.50 97 SER A O 1
ATOM 759 N N . ASN A 1 98 ? -33.098 -7.924 30.164 1.00 78.25 98 ASN A N 1
ATOM 760 C CA . ASN A 1 98 ? -33.435 -9.201 30.788 1.00 78.25 98 ASN A CA 1
ATOM 761 C C . ASN A 1 98 ? -32.973 -9.301 32.253 1.00 78.25 98 ASN A C 1
ATOM 763 O O . ASN A 1 98 ? -33.499 -10.128 32.996 1.00 78.25 98 ASN A O 1
ATOM 767 N N . ASN A 1 99 ? -32.000 -8.490 32.688 1.00 77.44 99 ASN A N 1
ATOM 768 C CA . ASN A 1 99 ? -31.521 -8.509 34.067 1.00 77.44 99 ASN A CA 1
ATOM 769 C C . ASN A 1 99 ? -31.163 -7.097 34.576 1.00 77.44 99 ASN A C 1
ATOM 771 O O . ASN A 1 99 ? -30.016 -6.659 34.432 1.00 77.44 99 ASN A O 1
ATOM 775 N N . PRO A 1 100 ? -32.097 -6.396 35.248 1.00 74.06 100 PRO A N 1
ATOM 776 C CA . PRO A 1 100 ? -31.836 -5.063 35.794 1.00 74.06 100 PRO A CA 1
ATOM 777 C C . PRO A 1 100 ? -30.735 -5.044 36.872 1.00 74.06 100 PRO A C 1
ATOM 779 O O . PRO A 1 100 ? -30.097 -4.009 37.068 1.00 74.06 100 PRO A O 1
ATOM 782 N N . ALA A 1 101 ? -30.427 -6.179 37.517 1.00 75.50 101 ALA A N 1
ATOM 783 C CA . ALA A 1 101 ? -29.315 -6.277 38.467 1.00 75.50 101 ALA A CA 1
ATOM 784 C C . ALA A 1 101 ? -27.932 -6.206 37.787 1.00 75.50 101 ALA A C 1
ATOM 786 O O . ALA A 1 101 ? -26.930 -5.906 38.435 1.00 75.50 101 ALA A O 1
ATOM 787 N N . PHE A 1 102 ? -27.849 -6.431 36.471 1.00 75.38 102 PHE A N 1
ATOM 788 C CA . PHE A 1 102 ? -26.596 -6.279 35.733 1.00 75.38 102 PHE A CA 1
ATOM 789 C C . PHE A 1 102 ? -26.193 -4.804 35.572 1.00 75.38 102 PHE A C 1
ATOM 791 O O . PHE A 1 102 ? -25.008 -4.474 35.604 1.00 75.38 102 PHE A O 1
ATOM 798 N N . ILE A 1 103 ? -27.165 -3.889 35.462 1.00 77.62 103 ILE A N 1
ATOM 799 C CA . ILE A 1 103 ? -26.897 -2.444 35.373 1.00 77.62 103 ILE A CA 1
ATOM 800 C C . ILE A 1 103 ? -26.327 -1.900 36.673 1.00 77.62 103 ILE A C 1
ATOM 802 O O . ILE A 1 103 ? -25.372 -1.126 36.636 1.00 77.62 103 ILE A O 1
ATOM 806 N N . SER A 1 104 ? -26.891 -2.294 37.814 1.00 75.50 104 SER A N 1
ATOM 807 C CA . SER A 1 104 ? -26.376 -1.873 39.116 1.00 75.50 104 SER A CA 1
ATOM 808 C C . SER A 1 104 ? -24.972 -2.425 39.360 1.00 75.50 104 SER A C 1
ATOM 810 O O . SER A 1 104 ? -24.099 -1.665 39.772 1.00 75.50 104 SER A O 1
ATOM 812 N N . LEU A 1 105 ? -24.702 -3.688 39.009 1.00 80.25 105 LEU A N 1
ATOM 813 C CA . LEU A 1 105 ? -23.358 -4.263 39.114 1.00 80.25 105 LEU A CA 1
ATOM 814 C C . LEU A 1 105 ? -22.341 -3.517 38.235 1.00 80.25 105 LEU A C 1
ATOM 816 O O . LEU A 1 105 ? -21.279 -3.130 38.720 1.00 80.25 105 LEU A O 1
ATOM 820 N N . ARG A 1 106 ? -22.688 -3.233 36.973 1.00 81.00 106 ARG A N 1
ATOM 821 C CA . ARG A 1 106 ? -21.809 -2.487 36.060 1.00 81.00 106 ARG A CA 1
ATOM 822 C C . ARG A 1 106 ? -21.579 -1.045 36.524 1.00 81.00 106 ARG A C 1
ATOM 824 O O . ARG A 1 106 ? -20.475 -0.528 36.373 1.00 81.00 106 ARG A O 1
ATOM 831 N N . LYS A 1 107 ? -22.599 -0.393 37.101 1.00 80.75 107 LYS A N 1
ATOM 832 C CA . LYS A 1 107 ? -22.459 0.928 37.737 1.00 80.75 107 LYS A CA 1
ATOM 833 C C . LYS A 1 107 ? -21.463 0.870 38.898 1.00 80.75 107 LYS A C 1
ATOM 835 O O . LYS A 1 107 ? -20.563 1.698 38.944 1.00 80.75 107 LYS A O 1
ATOM 840 N N . ILE A 1 108 ? -21.564 -0.134 39.773 1.00 83.69 108 ILE A N 1
ATOM 841 C CA . ILE A 1 108 ? -20.636 -0.321 40.901 1.00 83.69 108 ILE A CA 1
ATOM 842 C C . ILE A 1 108 ? -19.198 -0.555 40.409 1.00 83.69 108 ILE A C 1
ATOM 844 O O . ILE A 1 108 ? -18.262 0.020 40.967 1.00 83.69 108 ILE A O 1
ATOM 848 N N . GLU A 1 109 ? -18.998 -1.354 39.358 1.00 84.31 109 GLU A N 1
ATOM 849 C CA . GLU A 1 109 ? -17.669 -1.579 38.769 1.00 84.31 109 GLU A CA 1
ATOM 850 C C . GLU A 1 109 ? -17.077 -0.309 38.146 1.00 84.31 109 GLU A C 1
ATOM 852 O O . GLU A 1 109 ? -15.925 0.022 38.432 1.00 84.31 109 GLU A O 1
ATOM 857 N N . ALA A 1 110 ? -17.865 0.439 37.366 1.00 85.19 110 ALA A N 1
ATOM 858 C CA . ALA A 1 110 ? -17.430 1.704 36.775 1.00 85.19 110 ALA A CA 1
ATOM 859 C C . ALA A 1 110 ? -17.076 2.738 37.856 1.00 85.19 110 ALA A C 1
ATOM 861 O O . ALA A 1 110 ? -16.022 3.372 37.794 1.00 85.19 110 ALA A O 1
ATOM 862 N N . SER A 1 111 ? -17.906 2.863 38.898 1.00 83.88 111 SER A N 1
ATOM 863 C CA . SER A 1 111 ? -17.608 3.709 40.055 1.00 83.88 111 SER A CA 1
ATOM 864 C C . SER A 1 111 ? -16.313 3.275 40.749 1.00 83.88 111 SER A C 1
ATOM 866 O O . SER A 1 111 ? -15.492 4.124 41.091 1.00 83.88 111 SER A O 1
ATOM 868 N N . ARG A 1 112 ? -16.066 1.968 40.910 1.00 85.19 112 ARG A N 1
ATOM 869 C CA . ARG A 1 11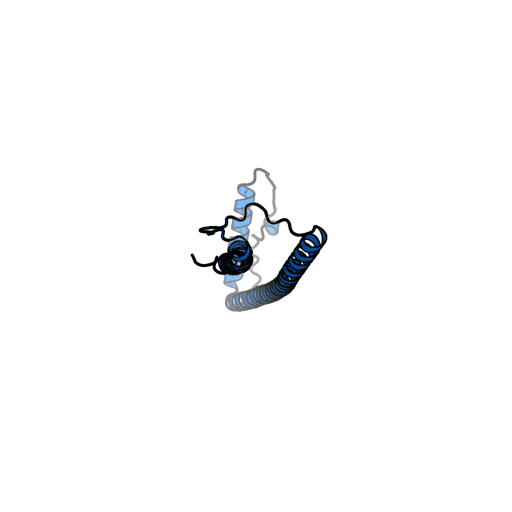2 ? -14.822 1.446 41.503 1.00 85.19 112 ARG A CA 1
ATOM 870 C C . ARG A 1 112 ? -13.586 1.766 40.657 1.00 85.19 112 ARG A C 1
ATOM 872 O O . ARG A 1 112 ? -12.543 2.100 41.217 1.00 85.19 112 ARG A O 1
ATOM 879 N N . GLU A 1 113 ? -13.686 1.687 39.335 1.00 86.25 113 GLU A N 1
ATOM 880 C CA . GLU A 1 113 ? -12.599 2.038 38.412 1.00 86.25 113 GLU A CA 1
ATOM 881 C C . GLU A 1 113 ? -12.264 3.537 38.466 1.00 86.25 113 GLU A C 1
ATOM 883 O O . GLU A 1 113 ? -11.094 3.914 38.594 1.00 86.25 113 GLU A O 1
ATOM 888 N N . ILE A 1 114 ? -13.291 4.392 38.450 1.00 83.31 114 ILE A N 1
ATOM 889 C CA . ILE A 1 114 ? -13.145 5.846 38.589 1.00 83.31 114 ILE A CA 1
ATOM 890 C C . ILE A 1 114 ? -12.487 6.178 39.935 1.00 83.31 114 ILE A C 1
ATOM 892 O O . ILE A 1 114 ? -11.517 6.936 39.976 1.00 83.31 114 ILE A O 1
ATOM 896 N N . VAL A 1 115 ? -12.944 5.557 41.028 1.00 81.81 115 VAL A N 1
ATOM 897 C CA . VAL A 1 115 ? -12.359 5.730 42.367 1.00 81.81 115 VAL A CA 1
ATOM 898 C C . VAL A 1 115 ? -10.893 5.294 42.403 1.00 81.81 115 VAL A C 1
ATOM 900 O O . VAL A 1 115 ? -10.067 6.033 42.931 1.00 81.81 115 VAL A O 1
ATOM 903 N N . ASN A 1 116 ? -10.533 4.151 41.809 1.00 85.19 116 ASN A N 1
ATOM 904 C CA . ASN A 1 116 ? -9.138 3.694 41.743 1.00 85.19 116 ASN A CA 1
ATOM 905 C C . ASN A 1 116 ? -8.245 4.653 40.941 1.00 85.19 116 ASN A C 1
ATOM 907 O O . ASN A 1 116 ? -7.104 4.923 41.330 1.00 85.19 116 ASN A O 1
ATOM 911 N N . THR A 1 117 ? -8.765 5.190 39.838 1.00 84.12 117 THR A N 1
ATOM 912 C CA . THR A 1 117 ? -8.047 6.151 38.990 1.00 84.12 117 THR A CA 1
ATOM 913 C C . THR A 1 117 ? -7.811 7.465 39.739 1.00 84.12 117 THR A C 1
ATOM 915 O O . THR A 1 117 ? -6.705 8.004 39.716 1.00 84.12 117 THR A O 1
ATOM 918 N N . ILE A 1 118 ? -8.817 7.946 40.476 1.00 78.69 118 ILE A N 1
ATOM 919 C CA . ILE A 1 118 ? -8.723 9.163 41.292 1.00 78.69 118 ILE A CA 1
ATOM 920 C C . ILE A 1 118 ? -7.800 8.956 42.497 1.00 78.69 118 ILE A C 1
ATOM 922 O O . ILE A 1 118 ? -6.953 9.808 42.749 1.00 78.69 118 ILE A O 1
ATOM 926 N N . PHE A 1 119 ? -7.904 7.822 43.198 1.00 78.31 119 PHE A N 1
ATOM 927 C CA . PHE A 1 119 ? -7.033 7.472 44.327 1.00 78.31 119 PHE A CA 1
ATOM 928 C C . PHE A 1 119 ? -5.551 7.441 43.929 1.00 78.31 119 PHE A C 1
ATOM 930 O O . PHE A 1 119 ? -4.687 7.850 44.701 1.00 78.31 119 PHE A O 1
ATOM 937 N N . THR A 1 120 ? -5.261 6.979 42.711 1.00 81.00 120 THR A N 1
ATOM 938 C CA . THR A 1 120 ? -3.896 6.929 42.168 1.00 81.00 120 THR A CA 1
ATOM 939 C C . THR A 1 120 ? -3.396 8.307 41.721 1.00 81.00 120 THR A C 1
ATOM 941 O O . THR A 1 120 ? -2.189 8.554 41.684 1.00 81.00 120 THR A O 1
ATOM 944 N N . SER A 1 121 ? -4.302 9.231 41.391 1.00 78.12 121 SER A N 1
ATOM 945 C CA . SER A 1 121 ? -3.935 10.587 40.988 1.00 78.12 121 SER A CA 1
ATOM 946 C C . SER A 1 121 ? -3.423 11.399 42.192 1.00 78.12 121 SER A C 1
ATOM 948 O O . SER A 1 121 ? -4.002 11.368 43.273 1.00 78.12 121 SER A O 1
ATOM 950 N N . GLN A 1 122 ? -2.339 12.166 42.024 1.00 67.94 122 GLN A N 1
ATOM 951 C CA . GLN A 1 122 ? -1.758 12.995 43.102 1.00 67.94 122 GLN A CA 1
ATOM 952 C C . GLN A 1 122 ? -2.633 14.194 43.523 1.00 67.94 122 GLN A C 1
ATOM 954 O O . GLN A 1 122 ? -2.285 14.910 44.463 1.00 67.94 122 GLN A O 1
ATOM 959 N N . ASN A 1 123 ? -3.757 14.441 42.843 1.00 69.06 123 ASN A N 1
ATOM 960 C CA . ASN A 1 123 ? -4.614 15.591 43.099 1.00 69.06 123 ASN A CA 1
ATOM 961 C C . ASN A 1 123 ? -5.739 15.219 44.079 1.00 69.06 123 ASN A C 1
ATOM 963 O O . ASN A 1 123 ? -6.619 14.427 43.751 1.00 69.06 123 ASN A O 1
ATOM 967 N N . ARG A 1 124 ? -5.742 15.805 45.285 1.00 61.84 124 ARG A N 1
ATOM 968 C CA . ARG A 1 124 ? -6.812 15.583 46.274 1.00 61.84 124 ARG A CA 1
ATOM 969 C C . ARG A 1 124 ? -8.050 16.403 45.915 1.00 61.84 124 ARG A C 1
ATOM 971 O O . ARG A 1 124 ? -8.201 17.533 46.371 1.00 61.84 124 ARG A O 1
ATOM 978 N N . VAL A 1 125 ? -8.930 15.823 45.103 1.00 62.94 125 VAL A N 1
ATOM 979 C CA . VAL A 1 125 ? -10.250 16.382 44.782 1.00 62.94 125 VAL A CA 1
ATOM 980 C C . VAL A 1 125 ? -11.281 15.786 45.744 1.00 62.94 125 VAL A C 1
ATOM 982 O O . VAL A 1 125 ? -11.473 14.573 45.774 1.00 62.94 125 VAL A O 1
ATOM 985 N N . PHE A 1 126 ? -11.932 16.625 46.552 1.00 63.38 126 PHE A N 1
ATOM 986 C CA . PHE A 1 126 ? -13.071 16.208 47.373 1.00 63.38 126 PHE A CA 1
ATOM 987 C C . PHE A 1 126 ? -14.317 16.165 46.489 1.00 63.38 126 PHE A C 1
ATOM 989 O O . PHE A 1 126 ? -14.735 17.189 45.953 1.00 63.38 126 PHE A O 1
ATOM 996 N N . LEU A 1 127 ? -14.881 14.973 46.320 1.00 66.25 127 LEU A N 1
ATOM 997 C CA . LEU A 1 127 ? -16.053 14.724 45.489 1.00 66.25 127 LEU A CA 1
ATOM 998 C C . LEU A 1 127 ? -17.172 14.133 46.348 1.00 66.25 127 LEU A C 1
ATOM 1000 O O . LEU A 1 127 ? -16.935 13.251 47.173 1.00 66.25 127 LEU A O 1
ATOM 1004 N N . SER A 1 128 ? -18.388 14.641 46.162 1.00 64.69 128 SER A N 1
ATOM 1005 C CA . SER A 1 128 ? -19.591 14.157 46.844 1.00 64.69 128 SER A CA 1
ATOM 1006 C C . SER A 1 128 ? -20.003 12.785 46.299 1.00 64.69 128 SER A C 1
ATOM 1008 O O . SER A 1 128 ? -19.801 12.510 45.114 1.00 64.69 128 SER A O 1
ATOM 1010 N N . ALA A 1 129 ? -20.618 11.936 47.129 1.00 63.38 129 ALA A N 1
ATOM 1011 C CA . ALA A 1 129 ? -21.045 10.582 46.746 1.00 63.38 129 ALA A CA 1
ATOM 1012 C C . ALA A 1 129 ? -21.966 10.550 45.505 1.00 63.38 129 ALA A C 1
ATOM 1014 O O . ALA A 1 129 ? -21.878 9.614 44.708 1.00 63.38 129 ALA A O 1
ATOM 1015 N N . ASP A 1 130 ? -22.756 11.608 45.283 1.00 65.19 130 ASP A N 1
ATOM 1016 C CA . ASP A 1 130 ? -23.571 11.797 44.073 1.00 65.19 130 ASP A CA 1
ATOM 1017 C C . ASP A 1 130 ? -22.739 11.869 42.787 1.00 65.19 130 ASP A C 1
ATOM 1019 O O . ASP A 1 130 ? -23.092 11.271 41.773 1.00 65.19 130 ASP A O 1
ATOM 1023 N N . SER A 1 131 ? -21.586 12.545 42.824 1.00 67.12 131 SER A N 1
ATOM 1024 C CA . SER A 1 131 ? -20.703 12.677 41.654 1.00 67.12 131 SER A CA 1
ATOM 1025 C C . SER A 1 131 ? -19.967 11.382 41.294 1.00 67.12 131 SER A C 1
ATOM 1027 O O . SER A 1 131 ? -19.485 11.238 40.174 1.00 67.12 131 SER A O 1
ATOM 1029 N N . LEU A 1 132 ? -19.912 10.423 42.223 1.00 67.94 132 LEU A N 1
ATOM 1030 C CA . LEU A 1 132 ? -19.314 9.101 42.023 1.00 67.94 132 LEU A CA 1
ATOM 1031 C C . LEU A 1 132 ? -20.353 8.030 41.659 1.00 67.94 132 LEU A C 1
ATOM 1033 O O . LEU A 1 132 ? -19.994 6.856 41.545 1.00 67.94 132 LEU A O 1
ATOM 1037 N N . LEU A 1 133 ? -21.626 8.416 41.480 1.00 66.81 133 LEU A N 1
ATOM 1038 C CA . LEU A 1 133 ? -22.744 7.497 41.231 1.00 66.81 133 LEU A CA 1
ATOM 1039 C C . LEU A 1 133 ? -22.835 6.374 42.284 1.00 66.81 133 LEU A C 1
ATOM 1041 O O . LEU A 1 133 ? -23.293 5.272 41.992 1.00 66.81 133 LEU A O 1
ATOM 1045 N N . LEU A 1 134 ? -22.374 6.648 43.509 1.00 68.44 134 LEU A N 1
ATOM 1046 C CA . LEU A 1 134 ? -22.397 5.701 44.628 1.00 68.44 134 LEU A CA 1
ATOM 1047 C C . LEU A 1 134 ? -23.739 5.706 45.364 1.00 68.44 134 LEU A C 1
ATOM 1049 O O . LEU A 1 134 ? -23.965 4.841 46.209 1.00 68.44 134 LEU A O 1
ATOM 1053 N N . ASN A 1 135 ? -24.620 6.663 45.054 1.00 64.44 135 ASN A N 1
ATOM 1054 C CA . ASN A 1 135 ? -25.967 6.671 45.594 1.00 64.44 135 ASN A CA 1
ATOM 1055 C C . ASN A 1 135 ? -26.804 5.598 44.879 1.00 64.44 135 ASN A C 1
ATOM 1057 O O . ASN A 1 135 ? -27.327 5.801 43.784 1.00 64.44 135 ASN A O 1
ATOM 1061 N N . LEU A 1 136 ? -26.858 4.414 45.487 1.00 59.44 136 LEU A N 1
ATOM 1062 C CA . LEU A 1 136 ? -27.762 3.329 45.123 1.00 59.44 136 LEU A CA 1
ATOM 1063 C C . LEU A 1 136 ? -29.161 3.654 45.668 1.00 59.44 136 LEU A C 1
ATOM 1065 O O . LEU A 1 136 ? -29.672 2.922 46.513 1.00 59.44 136 LEU A O 1
ATOM 1069 N N . ASP A 1 137 ? -29.777 4.743 45.202 1.00 50.47 137 ASP A N 1
ATOM 1070 C CA . ASP A 1 137 ? -31.227 4.887 45.333 1.00 50.47 137 ASP A CA 1
ATOM 1071 C C . ASP A 1 137 ? -31.854 3.843 44.403 1.00 50.47 137 ASP A C 1
ATOM 1073 O O . ASP A 1 137 ? -31.972 4.000 43.185 1.00 50.47 137 ASP A O 1
ATOM 1077 N N . LEU A 1 138 ? -32.131 2.688 45.002 1.00 47.84 138 LEU A N 1
ATOM 1078 C CA . LEU A 1 138 ? -33.024 1.675 44.478 1.00 47.84 138 LEU A CA 1
ATOM 1079 C C . LEU A 1 138 ? -34.437 2.262 44.545 1.00 47.84 138 LEU A C 1
ATOM 1081 O O . LEU A 1 138 ? -35.173 1.985 45.489 1.00 47.84 138 LEU A O 1
ATOM 1085 N N . ASP A 1 139 ? -34.803 3.085 43.564 1.00 41.28 139 ASP A N 1
ATOM 1086 C CA . ASP A 1 139 ? -36.218 3.288 43.266 1.00 41.28 139 ASP A CA 1
ATOM 1087 C C . ASP A 1 139 ? -36.766 1.940 42.777 1.00 41.28 139 ASP A C 1
ATOM 1089 O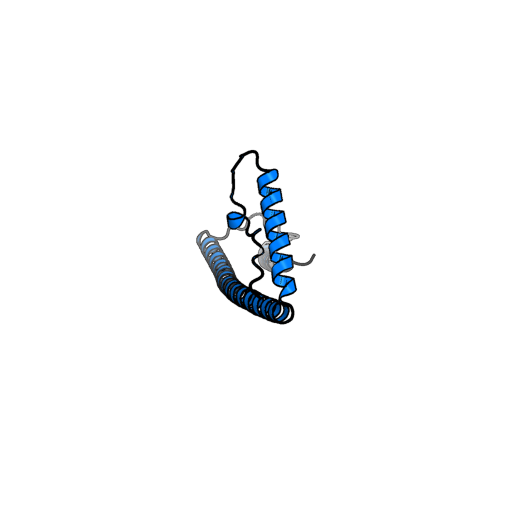 O . ASP A 1 139 ? -36.379 1.426 41.720 1.00 41.28 139 ASP A O 1
ATOM 1093 N N . VAL A 1 140 ? -37.575 1.335 43.648 1.00 39.88 140 VAL A N 1
ATOM 1094 C CA . VAL A 1 140 ? -38.427 0.167 43.392 1.00 39.88 140 VAL A CA 1
ATOM 1095 C C . VAL A 1 140 ? -39.510 0.536 42.388 1.00 39.88 140 VAL A C 1
ATOM 1097 O O . VAL A 1 140 ? -40.101 1.627 42.539 1.00 39.88 140 VAL A O 1
#

InterPro domains:
  IPR000163 Prohibitin [PR00679] (25-44)
  IPR000163 Prohibitin [PR00679] (50-73)
  IPR000163 Prohibitin [PR00679] (73-89)
  IPR000163 Prohibitin [PTHR23222] (13-137)
  IPR001107 Band 7 domain [PF01145] (14-74)

Secondary structure (DSSP, 8-state):
----SSHHHHHHHHHHHHHHHHHHHHHHTT--------------HHHHHHHHHHHHHHHHHHHHHHHHHHHHHHHHHHHHHHHHHHHHHHHHHHHHHH-HHHHHHHHHHHHHHHHHHHHHSS------GGGGT-------

Mean predicted aligned error: 15.96 Å

Radius of gyration: 38.57 Å; Cα contacts (8 Å, |Δi|>4): 24; chains: 1; bounding box: 76×32×96 Å

Organism: Physcomitrium patens (NCBI:txid3218)

pLDDT: mean 77.34, std 12.7, range [39.25, 96.12]

Sequence (140 aa):
MSTDCNSTWVWQVVSREIRRILQERALSFNIALDDVSITNLTFGREFTVAFEAKQVAAQEAESAKFVVEKAEQDKRSAIIRAQGEAKSAQLIGDAISNNPAFISLRKIEASREIVNTIFTSQNRVFLSADSLLLNLDLDV

Solvent-accessible surface area (backbone atoms only — not comparable to full-atom values): 8540 Å² total; per-residue (Å²): 144,88,85,76,76,71,70,60,54,56,54,56,53,54,52,51,52,52,49,51,58,52,49,61,55,29,53,78,71,75,47,90,82,89,85,86,84,85,89,79,86,81,75,56,74,70,58,54,52,56,50,52,52,53,50,51,53,53,52,50,55,52,50,53,52,51,54,53,53,51,55,51,49,54,53,51,49,52,51,51,50,53,51,52,51,52,52,49,52,49,54,50,48,55,57,41,71,77,33,69,68,56,54,56,51,52,46,53,51,52,35,50,52,52,49,52,55,48,70,70,42,92,64,92,73,89,74,58,58,71,82,49,66,66,66,79,78,75,81,125

Foldseek 3Di:
DDDDPPPVVVCVVVLVVVVVVVCVVCVVVVHDDDHDDDDDDDDPPVVVVVVVVVVVVVVVVVVVVVVVVVVVVVVVVVVVVVVVVVVVVVVVVVVCVVPVVVVVVVLVVQLVVVVVVVVPDPDDDDDDCVVSVVPPPPPD